Protein 7FCC (pdb70)

InterPro domains:
  IPR000157 Toll/interleukin-1 receptor homology (TIR) domain [PF01582] (405-562)
  IPR000157 Toll/interleukin-1 receptor homology (TIR) domain [PS50104] (403-546)
  IPR000157 Toll/interleukin-1 receptor homology (TIR) domain [SM00255] (404-549)
  IPR003599 Immunoglobulin domain subtype [SM00409] (32-132)
  IPR003599 Immunoglobulin domain subtype [SM00409] (145-232)
  IPR003599 Immunoglobulin domain subtype [SM00409] (251-350)
  IPR004074 Interleukin-1 receptor type I/II [PR01536] (40-52)
  IPR004074 Interleukin-1 receptor type I/II [PR01536] (208-227)
  IPR004074 Interleukin-1 receptor type I/II [PR01536] (252-269)
  IPR007110 Immunoglobulin-like domain [PS50835] (141-230)
  IPR007110 Immunoglobulin-like domain [PS50835] (242-348)
  IPR013783 Immunoglobulin-like fold [G3DSA:2.60.40.10] (18-135)
  IPR013783 Immunoglobulin-like fold [G3DSA:2.60.40.10] (136-237)
  IPR013783 Immunoglobulin-like fold [G3DSA:2.60.40.10] (238-352)
  IPR015621 Interleukin-1 receptor family [PTHR11890] (4-560)
  IPR035897 Toll/interleukin-1 receptor homology (TIR) domain superfamily [G3DSA:3.40.50.10140] (403-548)
  IPR035897 Toll/interleukin-1 receptor homology (TIR) domain superfamily [SSF52200] (394-550)
  IPR036179 Immunoglobulin-like domain superfamily [SSF48726] (32-139)
  IPR036179 Immunoglobulin-like domain superfamily [SSF48726] (154-268)
  IPR036179 Immunoglobulin-like domain superfamily [SSF48726] (242-347)

Radius of gyration: 14.14 Å; Cα contacts (8 Å, |Δi|>4): 227; chains: 1; bounding box: 34×30×33 Å

Secondary structure (DSSP, 8-state):
--EEEEEE--SSHHHHHIIIIIIHIIIIIIS---EE-HHHH--SSS-HHHHHHHHHHTEEEEEEEE-TTTT-TT-HHHHHHHHHHHHHHHH-PEEEEEESS--SS--GGGGGS-TT-EEEE--THHHHSTT-HHHHHHHHHS-S--

Solvent-accessible surface area: 8106 Å² total; per-residue (Å²): 184,71,17,15,0,0,1,0,6,1,81,44,70,84,1,77,98,12,1,81,107,17,0,61,15,18,0,43,118,104,37,46,5,101,4,0,7,22,96,110,42,35,139,134,63,77,92,63,74,115,28,0,60,58,15,0,78,71,9,113,34,0,0,0,0,11,0,29,66,0,29,65,140,190,27,50,1,9,43,0,10,118,22,0,8,109,0,7,104,70,88,76,15,121,3,3,3,0,50,33,85,84,37,126,157,135,44,100,4,47,154,98,20,124,176,97,20,41,108,6,42,24,104,31,137,146,5,89,114,73,52,7,161,6,6,119,44,0,70,154,16,5,10,170,210,85

GO terms:
  GO:0038172 interleukin-33-mediated signaling pathway (P, IDA)
  GO:0015026 coreceptor activity (F, IDA)
  GO:0070498 interleukin-1-mediated signaling pathway (P, IDA)
  GO:0005886 plasma membrane (C, IC)
  GO:0005886 plasma membrane (C, TAS)
  GO:0065003 protein-containing complex assembly (P, TAS)
  GO:0006954 inflammatory response (P, TAS)
  GO:0006955 immune response (P, TAS)
  GO:0005515 protein binding (F, IPI)
  GO:0043123 positive regulation of canonical NF-kappaB signal transduction (P, IDA)
  GO:0043410 positive regulation of MAPK cascade (P, IDA)
  GO:0016020 membrane (C, HDA)

Nearest PDB structures (foldseek):
  7fcc-assembly1_A  TM=1.007E+00  e=7.734E-33  Homo sapiens
  7fd3-assembly1_A  TM=8.011E-01  e=4.722E-11  Homo sapiens
  7fcj-assembly1_A  TM=7.141E-01  e=8.021E-09  Danio rerio
  2j67-assembly1_B  TM=7.353E-01  e=1.048E-05  Homo sapiens
  5uzb-assembly1_B  TM=7.121E-01  e=2.823E-03  Homo sapiens

B-factor: mean 34.56, std 9.2, range [20.49, 84.48]

Sequence (146 aa):
KEYDIYVSYARNAEEEEFVLLTLRGVLENEFGYKLCIFDRDSLPGGNTVEAVFDFIQRSRRMIVVLSPDYVTEKSISMLEFKLGVMCQNSIATKLIVVEYRPLEHPHPGILQLKESVSFVSWKGEKSKHSGSKFWKALRLALPLRS

Foldseek 3Di:
DAFQEEEFEFPDDVTVCCCPPQVCCCCCPVAPGGYDYPVVPHDPDDDPLVRLLVRLLNYQEYELADDQRLPDPPTVSVSNLVSNLVCCVPVNHAYEYEDQDDHPDDDPSVVSHDPPHYYAYDDPPQQRDPPRPRVVSVSVSGDPHD

Structure (mmCIF, N/CA/C/O backbone):
data_7FCC
#
_entry.id   7FCC
#
_cell.length_a   34.632
_cell.length_b   51.170
_cell.length_c   78.484
_cell.angle_alpha   90.000
_cell.angle_beta   90.00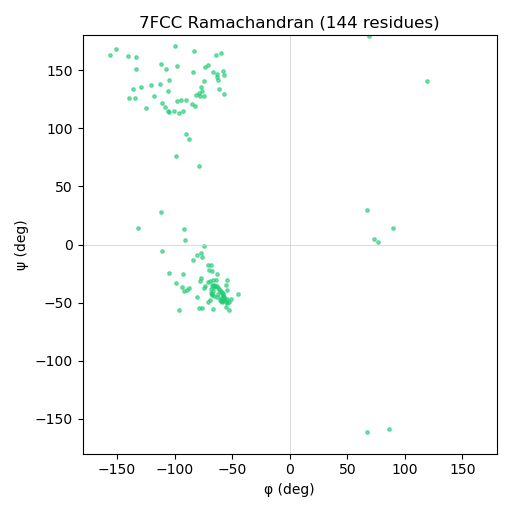0
_cell.angle_gamma   90.000
#
_symmetry.space_group_name_H-M   'P 21 21 21'
#
loop_
_entity.id
_entity.type
_entity.pdbx_description
1 polymer 'Isoform 4 of Interleukin-1 receptor accessory protein'
2 water water
#
loop_
_atom_site.group_PDB
_atom_site.id
_atom_site.type_symbol
_atom_site.label_atom_id
_atom_site.label_alt_id
_atom_site.label_comp_id
_atom_site.label_asym_id
_atom_site.label_entity_id
_atom_site.label_seq_id
_atom_site.pdbx_PDB_ins_code
_atom_site.Cartn_x
_atom_site.Cartn_y
_atom_site.Cartn_z
_atom_site.occupancy
_atom_site.B_iso_or_equiv
_atom_site.auth_seq_id
_atom_site.auth_comp_id
_atom_site.auth_asym_id
_atom_site.auth_atom_id
_atom_site.pdbx_PDB_model_num
ATOM 1 N N . LYS A 1 1 ? 4.675 27.230 12.032 1.00 43.69 403 LYS A N 1
ATOM 2 C CA . LYS A 1 1 ? 4.428 26.704 10.696 1.00 48.89 403 LYS A CA 1
ATOM 3 C C . LYS A 1 1 ? 4.696 25.209 10.639 1.00 46.93 403 LYS A C 1
ATOM 4 O O . LYS A 1 1 ? 3.772 24.424 10.430 1.00 49.51 403 LYS A O 1
ATOM 10 N N . GLU A 1 2 ? 5.953 24.806 10.829 1.00 44.51 404 GLU A N 1
ATOM 11 C CA . GLU A 1 2 ? 6.318 23.396 10.682 1.00 37.90 404 GLU A CA 1
ATOM 12 C C . GLU A 1 2 ? 6.239 22.596 11.980 1.00 40.71 404 GLU A C 1
ATOM 13 O O . GLU A 1 2 ? 5.789 21.444 11.955 1.00 38.32 404 GLU A O 1
ATOM 19 N N . TYR A 1 3 ? 6.652 23.156 13.116 1.00 34.56 405 TYR A N 1
ATOM 20 C CA . TYR A 1 3 ? 6.571 22.454 14.391 1.00 32.60 405 TYR A CA 1
ATOM 21 C C . TYR A 1 3 ? 5.540 23.122 15.291 1.00 36.26 405 TYR A C 1
ATOM 22 O O . TYR A 1 3 ? 5.225 24.304 15.135 1.00 33.12 405 TYR A O 1
ATOM 31 N N . ASP A 1 4 ? 4.992 22.345 16.222 1.00 33.56 406 ASP A N 1
ATOM 32 C CA . ASP A 1 4 ? 4.122 22.923 17.234 1.00 31.14 406 ASP A CA 1
ATOM 33 C C . ASP A 1 4 ? 4.911 23.421 18.438 1.00 32.71 406 ASP A C 1
ATOM 34 O O . ASP A 1 4 ? 4.553 24.446 19.027 1.00 28.27 406 ASP A O 1
ATOM 39 N N . ILE A 1 5 ? 5.965 22.701 18.837 1.00 30.13 407 ILE A N 1
ATOM 40 C CA . ILE A 1 5 ? 6.761 23.079 20.005 1.00 29.0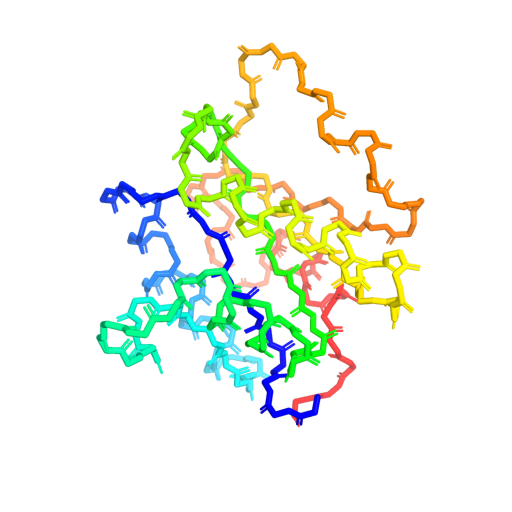1 407 ILE A CA 1
ATOM 41 C C . ILE A 1 5 ? 8.245 22.856 19.713 1.00 30.59 407 ILE A C 1
ATOM 42 O O . ILE A 1 5 ? 8.650 21.750 19.328 1.00 25.18 407 ILE A O 1
ATOM 47 N N . TYR A 1 6 ? 9.053 23.904 19.900 1.00 28.23 408 TYR A N 1
ATOM 48 C CA . TYR A 1 6 ? 10.500 23.762 20.045 1.00 26.42 408 TYR A CA 1
ATOM 49 C C . TYR A 1 6 ? 10.790 23.587 21.532 1.00 26.82 408 TYR A C 1
ATOM 50 O O . TYR A 1 6 ? 10.391 24.428 22.343 1.00 26.59 408 TYR A O 1
ATOM 59 N N . VAL A 1 7 ? 11.468 22.500 21.897 1.00 22.42 409 VAL A N 1
ATOM 60 C CA . VAL A 1 7 ? 11.740 22.203 23.298 1.00 23.52 409 VAL A CA 1
ATOM 61 C C . VAL A 1 7 ? 13.203 22.517 23.572 1.00 26.51 409 VAL A C 1
ATOM 62 O O . VAL A 1 7 ? 14.103 21.871 23.021 1.00 26.53 409 VAL A O 1
ATOM 66 N N . SER A 1 8 ? 13.434 23.528 24.404 1.00 26.57 410 SER A N 1
ATOM 67 C CA . SER A 1 8 ? 14.762 23.967 24.801 1.00 25.44 410 SER A CA 1
ATOM 68 C C . SER A 1 8 ? 14.991 23.514 26.229 1.00 27.93 410 SER A C 1
ATOM 69 O O . SER A 1 8 ? 14.120 23.719 27.083 1.00 26.14 410 SER A O 1
ATOM 72 N N . TYR A 1 9 ? 16.152 22.903 26.488 1.00 27.28 411 TYR A N 1
ATOM 73 C CA . TYR A 1 9 ? 16.439 22.332 27.801 1.00 26.88 411 TYR A CA 1
ATOM 74 C C . TYR A 1 9 ? 17.940 22.372 28.057 1.00 24.84 411 TYR A C 1
ATOM 75 O O . TYR A 1 9 ? 18.736 22.625 27.157 1.00 25.94 411 TYR A O 1
ATOM 84 N N . ALA A 1 10 ? 18.321 22.111 29.306 1.00 26.96 412 ALA A N 1
ATOM 85 C CA . ALA A 1 10 ? 19.729 22.055 29.680 1.00 29.23 412 ALA A CA 1
ATOM 86 C C . ALA A 1 10 ? 20.363 20.747 29.214 1.00 27.96 412 ALA A C 1
ATOM 87 O O . ALA A 1 10 ? 19.827 19.661 29.461 1.00 30.98 412 ALA A O 1
ATOM 89 N N . ARG A 1 11 ? 21.534 20.843 28.583 1.00 28.73 413 ARG A N 1
ATOM 90 C CA . ARG A 1 11 ? 22.196 19.666 28.008 1.00 27.23 413 ARG A CA 1
ATOM 91 C C . ARG A 1 11 ? 22.893 18.863 29.111 1.00 28.96 413 ARG A C 1
ATOM 92 O O . ARG A 1 11 ? 24.118 18.797 29.208 1.00 32.40 413 ARG A O 1
ATOM 100 N N . ASN A 1 12 ? 22.079 18.266 29.980 1.00 30.43 414 ASN A N 1
ATOM 101 C CA . ASN A 1 12 ? 22.572 17.286 30.941 1.00 32.20 414 ASN A CA 1
ATOM 102 C C . ASN A 1 12 ? 21.635 16.087 30.923 1.00 31.09 414 ASN A C 1
ATOM 103 O O . ASN A 1 12 ? 20.494 16.179 30.466 1.00 30.93 414 ASN A O 1
ATOM 108 N N . ALA A 1 13 ? 22.130 14.959 31.442 1.00 28.56 415 ALA A N 1
ATOM 109 C CA . ALA A 1 13 ? 21.411 13.693 31.335 1.00 28.39 415 ALA A CA 1
ATOM 110 C C . ALA A 1 13 ? 20.029 13.782 31.966 1.00 31.77 415 ALA A C 1
ATOM 111 O O . ALA A 1 13 ? 19.035 13.351 31.368 1.00 35.70 415 ALA A O 1
ATOM 113 N N . GLU A 1 14 ? 19.946 14.315 33.189 1.00 29.84 416 GLU A N 1
ATOM 114 C CA . GLU A 1 14 ? 18.668 14.323 33.897 1.00 32.67 416 GLU A CA 1
ATOM 115 C C . GLU A 1 14 ? 17.617 15.108 33.120 1.00 28.66 416 GLU A C 1
ATOM 116 O O . GLU A 1 14 ? 16.498 14.628 32.893 1.00 26.23 416 GLU A O 1
ATOM 122 N N . GLU A 1 15 ? 17.969 16.304 32.665 1.00 25.70 417 GLU A N 1
ATOM 123 C CA . GLU A 1 15 ? 16.962 17.114 31.996 1.00 32.46 417 GLU A CA 1
ATOM 124 C C . GLU A 1 15 ? 16.712 16.658 30.562 1.00 30.73 417 GLU A C 1
ATOM 125 O O . GLU A 1 15 ? 15.575 16.754 30.079 1.00 28.77 417 GLU A O 1
ATOM 131 N N . GLU A 1 16 ? 17.734 16.131 29.885 1.00 29.39 418 GLU A N 1
ATOM 132 C CA . GLU A 1 16 ? 17.518 15.475 28.597 1.00 29.97 418 GLU A CA 1
ATOM 133 C C . GLU A 1 16 ? 16.533 14.314 28.729 1.00 29.35 418 GLU A C 1
ATOM 134 O O . GLU A 1 16 ? 15.654 14.133 27.881 1.00 27.60 418 GLU A O 1
ATOM 140 N N . GLU A 1 17 ? 16.676 13.498 29.781 1.00 32.24 419 GLU A N 1
ATOM 141 C CA . GLU A 1 17 ? 15.719 12.410 29.987 1.00 30.02 419 GLU A CA 1
ATOM 142 C C . GLU A 1 17 ? 14.334 12.947 30.321 1.00 29.73 419 GLU A C 1
ATOM 143 O O . GLU A 1 17 ? 13.323 12.362 29.901 1.00 28.29 419 GLU A O 1
ATOM 149 N N . PHE A 1 18 ? 14.268 14.057 31.064 1.00 29.10 420 PHE A N 1
ATOM 150 C CA . PHE A 1 18 ? 12.987 14.726 31.277 1.00 30.34 420 PHE A CA 1
ATOM 151 C C . PHE A 1 18 ? 12.311 15.040 29.950 1.00 31.95 420 PHE A C 1
ATOM 152 O O . PHE A 1 18 ? 11.142 14.692 29.737 1.00 31.17 420 PHE A O 1
ATOM 160 N N . VAL A 1 19 ? 13.044 15.670 29.027 1.00 27.03 421 VAL A N 1
ATOM 161 C CA . VAL A 1 19 ? 12.442 16.032 27.747 1.00 31.36 421 VAL A CA 1
ATOM 162 C C . VAL A 1 19 ? 12.153 14.783 26.919 1.00 32.02 421 VAL A C 1
ATOM 163 O O . VAL A 1 19 ? 11.041 14.604 26.416 1.00 29.66 421 VAL A O 1
ATOM 167 N N . LEU A 1 20 ? 13.132 13.882 26.803 1.00 28.85 422 LEU A N 1
ATOM 168 C CA . LEU A 1 20 ? 13.024 12.786 25.839 1.00 31.45 422 LEU A CA 1
ATOM 169 C C . LEU A 1 20 ? 12.031 11.710 26.281 1.00 30.35 422 LEU A C 1
ATOM 170 O O . LEU A 1 20 ? 11.332 11.122 25.445 1.00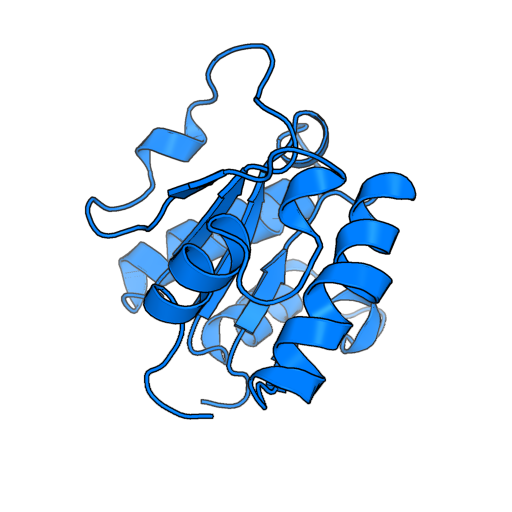 32.42 422 LEU A O 1
ATOM 175 N N . LEU A 1 21 ? 11.938 11.427 27.576 1.00 27.49 423 LEU A N 1
ATOM 176 C CA . LEU A 1 21 ? 11.026 10.380 28.028 1.00 33.27 423 LEU A CA 1
ATOM 177 C C . LEU A 1 21 ? 9.682 10.946 28.486 1.00 36.81 423 LEU A C 1
ATOM 178 O O . LEU A 1 21 ? 8.637 10.590 27.927 1.00 38.21 423 LEU A O 1
ATOM 183 N N . THR A 1 22 ? 9.696 11.871 29.450 1.00 32.90 424 THR A N 1
ATOM 184 C CA . THR A 1 22 ? 8.468 12.339 30.087 1.00 32.18 424 THR A CA 1
ATOM 185 C C . THR A 1 22 ? 7.711 13.355 29.230 1.00 34.17 424 THR A C 1
ATOM 186 O O . THR A 1 22 ? 6.522 13.167 28.944 1.00 30.27 424 THR A O 1
ATOM 190 N N . LEU A 1 23 ? 8.378 14.442 28.823 1.00 29.88 425 LEU A N 1
ATOM 191 C CA . LEU A 1 23 ? 7.716 15.505 28.065 1.00 34.90 425 LEU A CA 1
ATOM 192 C C . LEU A 1 23 ? 7.271 15.031 26.685 1.00 31.81 425 LEU A C 1
ATOM 193 O O . LEU A 1 23 ? 6.096 15.163 26.317 1.00 28.16 425 LEU A O 1
ATOM 198 N N . ARG A 1 24 ? 8.206 14.499 25.897 1.00 29.92 426 ARG A N 1
ATOM 199 C CA . ARG A 1 24 ? 7.892 14.096 24.527 1.00 30.09 426 ARG A CA 1
ATOM 200 C C . ARG A 1 24 ? 6.737 13.102 24.487 1.00 31.95 426 ARG A C 1
ATOM 201 O O . ARG A 1 24 ? 5.789 13.268 23.708 1.00 27.76 426 ARG A O 1
ATOM 209 N N . GLY A 1 25 ? 6.792 12.067 25.331 1.00 30.97 427 GLY A N 1
ATOM 210 C CA . GLY A 1 25 ? 5.752 11.049 25.296 1.00 32.41 427 GLY A CA 1
ATOM 211 C C . GLY A 1 25 ? 4.365 11.634 25.448 1.00 31.85 427 GLY A C 1
ATOM 212 O O . GLY A 1 25 ? 3.450 11.320 24.681 1.00 32.18 427 GLY A O 1
ATOM 213 N N . VAL A 1 26 ? 4.191 12.523 26.423 1.00 30.64 428 VAL A N 1
ATOM 214 C CA . VAL A 1 26 ? 2.885 13.129 26.633 1.00 31.09 428 VAL A CA 1
ATOM 215 C C . VAL A 1 26 ? 2.562 14.105 25.505 1.00 32.25 428 VAL A C 1
ATOM 216 O O . VAL A 1 26 ? 1.484 14.036 24.895 1.00 31.63 428 VAL A O 1
ATOM 220 N N . LEU A 1 27 ? 3.502 15.010 25.195 1.00 24.87 429 LEU A N 1
ATOM 221 C CA . LEU A 1 27 ? 3.249 16.032 24.181 1.00 27.83 429 LEU A CA 1
ATOM 222 C C . LEU A 1 27 ? 2.946 15.406 22.825 1.00 29.14 429 LEU A C 1
ATOM 223 O O . LEU A 1 27 ? 2.041 15.859 22.114 1.00 28.80 429 LEU A O 1
ATOM 228 N N . GLU A 1 28 ? 3.664 14.341 22.467 1.00 26.32 430 GLU A N 1
ATOM 229 C CA . GLU A 1 28 ? 3.495 13.736 21.147 1.00 30.28 430 GLU A CA 1
ATOM 230 C C . GLU A 1 28 ? 2.288 12.812 21.090 1.00 33.03 430 GLU A C 1
ATOM 231 O O . GLU A 1 28 ? 1.498 12.875 20.140 1.00 28.22 430 GLU A O 1
ATOM 237 N N . ASN A 1 29 ? 2.123 11.966 22.099 1.00 29.57 431 ASN A N 1
ATOM 238 C CA . ASN A 1 29 ? 1.190 10.857 22.007 1.00 33.78 431 ASN A CA 1
ATOM 239 C C . ASN A 1 29 ? -0.151 11.123 22.673 1.00 33.22 431 ASN A C 1
ATOM 240 O O . ASN A 1 29 ? -1.171 10.636 22.174 1.00 34.90 431 ASN A O 1
ATOM 245 N N . GLU A 1 30 ? -0.191 11.900 23.760 1.00 33.62 432 GLU A N 1
ATOM 246 C CA . GLU A 1 30 ? -1.457 12.253 24.397 1.00 31.26 432 GLU A CA 1
ATOM 247 C C . GLU A 1 30 ? -2.043 13.564 23.890 1.00 31.76 432 GLU A C 1
ATOM 248 O O . GLU A 1 30 ? -3.265 13.744 23.956 1.00 32.47 432 GLU A O 1
ATOM 254 N N . PHE A 1 31 ? -1.213 14.478 23.378 1.00 27.47 433 PHE A N 1
ATOM 255 C CA . PHE A 1 31 ? -1.705 15.730 22.832 1.00 26.58 433 PHE A CA 1
ATOM 256 C C . PHE A 1 31 ? -1.687 15.787 21.310 1.00 30.37 433 PHE A C 1
ATOM 257 O O . PHE A 1 31 ? -2.465 16.555 20.729 1.00 31.16 433 PHE A O 1
ATOM 265 N N . GLY A 1 32 ? -0.832 15.002 20.656 1.00 29.97 434 GLY A N 1
ATOM 266 C CA . GLY A 1 32 ? -0.757 14.960 19.208 1.00 25.98 434 GLY A CA 1
ATOM 267 C C . GLY A 1 32 ? 0.208 15.941 18.581 1.00 29.35 434 GLY A C 1
ATOM 268 O O . GLY A 1 32 ? 0.152 16.144 17.362 1.00 35.00 434 GLY A O 1
ATOM 269 N N . TYR A 1 33 ? 1.096 16.542 19.365 1.00 25.98 435 TYR A N 1
ATOM 270 C CA . TYR A 1 33 ? 1.917 17.653 18.900 1.00 28.75 435 TYR A CA 1
ATOM 271 C C . TYR A 1 33 ? 3.163 17.175 18.159 1.00 27.40 435 TYR A C 1
ATOM 272 O O . TYR A 1 33 ? 3.745 16.132 18.474 1.00 26.84 435 TYR A O 1
ATOM 281 N N . LYS A 1 34 ? 3.587 17.970 17.188 1.00 30.79 436 LYS A N 1
ATOM 282 C CA . LYS A 1 34 ? 4.837 17.746 16.473 1.00 29.51 436 LYS A CA 1
ATOM 283 C C . LYS A 1 34 ? 5.909 18.643 17.077 1.00 35.36 436 LYS A C 1
ATOM 284 O O . LYS A 1 34 ? 5.744 19.864 17.106 1.00 32.03 436 LYS A O 1
ATOM 290 N N . LEU A 1 35 ? 7.006 18.039 17.534 1.00 31.17 437 LEU A N 1
ATOM 291 C CA . LEU A 1 35 ? 8.064 18.734 18.252 1.00 30.20 437 LEU A CA 1
ATOM 292 C C . LEU A 1 35 ? 9.322 18.887 17.405 1.00 32.68 437 LEU A C 1
ATOM 293 O O . LEU A 1 35 ? 9.630 18.051 16.544 1.00 29.71 437 LEU A O 1
ATOM 298 N N . CYS A 1 36 ? 10.065 19.954 17.690 1.00 28.20 438 CYS A N 1
ATOM 299 C CA . CYS A 1 36 ? 11.442 20.108 17.247 1.00 27.89 438 CYS A CA 1
ATOM 300 C C . CYS A 1 36 ? 12.329 20.011 18.478 1.00 25.58 438 CYS A C 1
ATOM 301 O O . CYS A 1 36 ? 12.160 20.774 19.436 1.00 27.58 438 CYS A O 1
ATOM 304 N N . ILE A 1 37 ? 13.243 19.056 18.466 1.00 25.24 439 ILE A N 1
ATOM 305 C CA . ILE A 1 37 ? 14.225 18.889 19.530 1.00 26.67 439 ILE A CA 1
ATOM 306 C C . ILE A 1 37 ? 15.585 18.918 18.864 1.00 23.97 439 ILE A C 1
ATOM 307 O O . ILE A 1 37 ? 15.890 18.043 18.047 1.00 23.60 439 ILE A O 1
ATOM 312 N N . PHE A 1 38 ? 16.408 19.905 19.218 1.00 24.44 440 PHE A N 1
ATOM 313 C CA . PHE A 1 38 ? 17.553 20.205 18.365 1.00 25.36 440 PHE A CA 1
ATOM 314 C C . PHE A 1 38 ? 18.454 18.990 18.170 1.00 24.14 440 PHE A C 1
ATOM 315 O O . PHE A 1 38 ? 18.847 18.681 17.042 1.00 27.95 440 PHE A O 1
ATOM 323 N N . ASP A 1 39 ? 18.782 18.272 19.250 1.00 26.74 441 ASP A N 1
ATOM 324 C CA . ASP A 1 39 ? 19.695 17.139 19.097 1.00 26.87 441 ASP A CA 1
ATOM 325 C C . ASP A 1 39 ? 19.059 15.999 18.321 1.00 26.40 441 ASP A C 1
ATOM 326 O O . ASP A 1 39 ? 19.781 15.143 17.779 1.00 24.02 441 ASP A O 1
ATOM 331 N N . ARG A 1 40 ? 17.735 15.998 18.209 1.00 22.62 442 ARG A N 1
ATOM 332 C CA . ARG A 1 40 ? 17.067 14.974 17.424 1.00 27.27 442 ARG A CA 1
ATOM 333 C C . ARG A 1 40 ? 16.922 15.370 15.962 1.00 29.17 442 ARG A C 1
ATOM 334 O O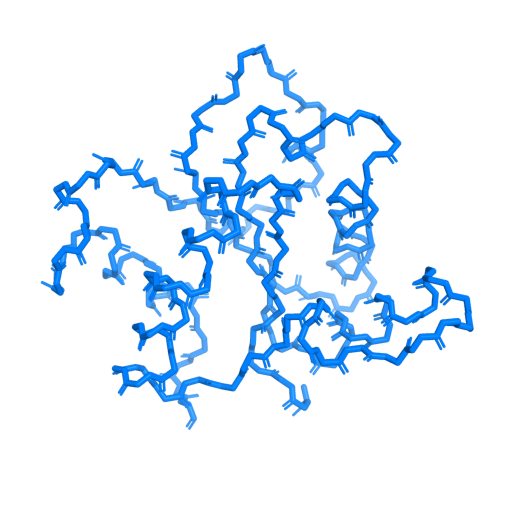 . ARG A 1 40 ? 17.128 14.534 15.073 1.00 22.33 442 ARG A O 1
ATOM 342 N N . ASP A 1 41 ? 16.616 16.643 15.693 1.00 28.00 443 ASP A N 1
ATOM 343 C CA . ASP A 1 41 ? 16.117 17.051 14.387 1.00 30.44 443 ASP A CA 1
ATOM 344 C C . ASP A 1 41 ? 17.095 17.903 13.585 1.00 31.01 443 ASP A C 1
ATOM 345 O O . ASP A 1 41 ? 16.812 18.194 12.421 1.00 31.37 443 ASP A O 1
ATOM 350 N N . SER A 1 42 ? 18.231 18.294 14.162 1.00 28.85 444 SER A N 1
ATOM 351 C CA . SER A 1 42 ? 19.202 19.158 13.504 1.00 27.69 444 SER A CA 1
ATOM 352 C C . SER A 1 42 ? 20.141 18.375 12.581 1.00 31.86 444 SER A C 1
ATOM 353 O O . SER A 1 42 ? 20.254 17.145 12.634 1.00 30.57 444 SER A O 1
ATOM 356 N N . LEU A 1 43 ? 20.862 19.127 11.749 1.00 34.65 445 LEU A N 1
ATOM 357 C CA . LEU A 1 43 ? 21.906 18.678 10.844 1.00 31.63 445 LEU A CA 1
ATOM 358 C C . LEU A 1 43 ? 23.268 19.061 11.408 1.00 34.47 445 LEU A C 1
ATOM 359 O O . LEU A 1 43 ? 23.410 20.152 11.968 1.00 32.40 445 LEU A O 1
ATOM 364 N N . PRO A 1 44 ? 24.285 18.213 11.269 1.00 35.26 446 PRO A N 1
ATOM 365 C CA . PRO A 1 44 ? 25.593 18.537 11.844 1.00 33.28 446 PRO A CA 1
ATOM 366 C C . PRO A 1 44 ? 26.253 19.669 11.070 1.00 36.82 446 PRO A C 1
ATOM 367 O O . PRO A 1 44 ? 25.973 19.900 9.893 1.00 33.96 446 PRO A O 1
ATOM 371 N N . GLY A 1 45 ? 27.139 20.390 11.756 1.00 41.45 447 GLY A N 1
ATOM 372 C CA . GLY A 1 45 ? 27.806 21.497 11.073 1.00 39.15 447 GLY A CA 1
ATOM 373 C C . GLY A 1 45 ? 26.843 22.628 10.716 1.00 39.90 447 GLY A C 1
ATOM 374 O O . GLY A 1 45 ? 25.739 22.750 11.251 1.00 43.62 447 GLY A O 1
ATOM 375 N N . GLY A 1 46 ? 27.275 23.465 9.778 1.00 45.06 448 GLY A N 1
ATOM 376 C CA . GLY A 1 46 ? 26.535 24.683 9.498 1.00 43.69 448 GLY A CA 1
ATOM 377 C C . GLY A 1 46 ? 26.630 25.648 10.663 1.00 40.97 448 GLY A C 1
ATOM 378 O O . GLY A 1 46 ? 27.265 25.334 11.673 1.00 38.51 448 GLY A O 1
ATOM 379 N N . ASN A 1 47 ? 26.021 26.822 10.557 1.00 36.52 449 ASN A N 1
ATOM 380 C CA . ASN A 1 47 ? 26.108 27.780 11.649 1.00 33.65 449 ASN A CA 1
ATOM 381 C C . ASN A 1 47 ? 25.071 27.445 12.714 1.00 29.45 449 ASN A C 1
ATOM 382 O O . ASN A 1 47 ? 23.864 27.456 12.441 1.00 34.48 449 ASN A O 1
ATOM 387 N N . THR A 1 48 ? 25.537 27.162 13.933 1.00 31.70 450 THR A N 1
ATOM 388 C CA . THR A 1 48 ? 24.616 26.762 14.996 1.00 30.80 450 THR A CA 1
ATOM 389 C C . THR A 1 48 ? 23.548 27.823 15.257 1.00 29.75 450 THR A C 1
ATOM 390 O O . THR A 1 48 ? 22.368 27.497 15.405 1.00 29.39 450 THR A O 1
ATOM 394 N N . VAL A 1 49 ? 23.939 29.102 15.318 1.00 30.51 451 VAL A N 1
ATOM 395 C CA . VAL A 1 49 ? 22.959 30.152 15.583 1.00 30.45 451 VAL A CA 1
ATOM 396 C C . VAL A 1 49 ? 21.867 30.136 14.521 1.00 27.54 451 VAL A C 1
ATOM 397 O O . VAL A 1 49 ? 20.679 30.296 14.820 1.00 30.04 451 VAL A O 1
ATOM 401 N N . GLU A 1 50 ? 22.255 29.950 13.263 1.00 28.11 452 GLU A N 1
ATOM 402 C CA . GLU A 1 50 ? 21.277 29.954 12.184 1.00 33.36 452 GLU A CA 1
ATOM 403 C C . GLU A 1 50 ? 20.328 28.766 12.286 1.00 30.60 452 GLU A C 1
ATOM 404 O O . GLU A 1 50 ? 19.124 28.904 12.050 1.00 31.93 452 GLU A O 1
ATOM 410 N N . ALA A 1 51 ? 20.844 27.593 12.649 1.00 31.66 453 ALA A N 1
ATOM 411 C CA . ALA A 1 51 ? 19.984 26.410 12.725 1.00 31.68 453 ALA A CA 1
ATOM 412 C C . ALA A 1 51 ? 18.960 26.536 13.852 1.00 27.88 453 ALA A C 1
ATOM 413 O O . ALA A 1 51 ? 17.781 26.213 13.665 1.00 29.40 453 ALA A O 1
ATOM 415 N N . VAL A 1 52 ? 19.380 27.038 15.020 1.00 23.41 454 VAL A N 1
ATOM 416 C CA . VAL A 1 52 ? 18.439 27.178 16.133 1.00 27.50 454 VAL A CA 1
ATOM 417 C C . VAL A 1 52 ? 17.393 28.243 15.826 1.00 30.17 454 VAL A C 1
ATOM 418 O O . VAL A 1 52 ? 16.201 28.059 16.104 1.00 30.00 454 VAL A O 1
ATOM 422 N N . PHE A 1 53 ? 17.826 29.379 15.272 1.00 27.73 455 PHE A N 1
ATOM 423 C CA . PHE A 1 53 ? 16.904 30.471 14.962 1.00 29.14 455 PHE A CA 1
ATOM 424 C C . PHE A 1 53 ? 15.839 30.006 13.982 1.00 27.60 455 PHE A C 1
ATOM 425 O O . PHE A 1 53 ? 14.638 30.202 14.201 1.00 32.02 455 PHE A O 1
ATOM 433 N N . ASP A 1 54 ? 16.270 29.346 12.911 1.00 29.88 456 ASP A N 1
ATOM 434 C CA . ASP A 1 54 ? 15.356 28.811 11.910 1.00 28.97 456 ASP A CA 1
ATOM 435 C C . ASP A 1 54 ? 14.324 27.884 12.546 1.00 31.29 456 ASP A C 1
ATOM 436 O O . ASP A 1 54 ? 13.116 28.041 12.330 1.00 34.07 456 ASP A O 1
ATOM 441 N N . PHE A 1 55 ? 14.786 26.926 13.363 1.00 32.97 457 PHE A N 1
ATOM 442 C CA . PHE A 1 55 ? 13.871 25.993 14.023 1.00 32.20 457 PHE A CA 1
ATOM 443 C C . PHE A 1 55 ? 12.866 26.730 14.909 1.00 31.30 457 PHE A C 1
ATOM 444 O O . PHE A 1 55 ? 11.669 26.423 14.894 1.00 30.86 457 PHE A O 1
ATOM 452 N N . ILE A 1 56 ? 13.338 27.687 15.713 1.00 29.22 458 ILE A N 1
ATOM 453 C CA . ILE A 1 56 ? 12.414 28.433 16.573 1.00 32.14 458 ILE A CA 1
ATOM 454 C C . ILE A 1 56 ? 11.400 29.195 15.732 1.00 31.45 458 ILE A C 1
ATOM 455 O O . ILE A 1 56 ? 10.198 29.197 16.033 1.00 34.17 458 ILE A O 1
ATOM 460 N N . GLN A 1 57 ? 11.854 29.830 14.647 1.00 28.57 459 GLN A N 1
ATOM 461 C CA . GLN A 1 57 ? 10.929 30.586 13.805 1.00 31.26 459 GLN A CA 1
ATOM 462 C C . GLN A 1 57 ? 9.874 29.695 13.174 1.00 31.19 459 GLN A C 1
ATOM 463 O O . GLN A 1 57 ? 8.794 30.182 12.830 1.00 31.42 459 GLN A O 1
ATOM 469 N N . ARG A 1 58 ? 10.165 28.409 13.007 1.00 33.24 460 ARG A N 1
ATOM 470 C CA . ARG A 1 58 ? 9.245 27.472 12.382 1.00 33.95 460 ARG A CA 1
ATOM 471 C C . ARG A 1 58 ? 8.352 26.764 13.392 1.00 36.89 460 ARG A C 1
ATOM 472 O O . ARG A 1 58 ? 7.701 25.777 13.032 1.00 36.22 460 ARG A O 1
ATOM 480 N N . SER A 1 59 ? 8.298 27.236 14.638 1.00 34.42 461 SER A N 1
ATOM 481 C CA . SER A 1 59 ? 7.538 26.560 15.679 1.00 33.57 461 SER A CA 1
ATOM 482 C C . SER A 1 59 ? 6.465 27.470 16.254 1.00 34.07 461 SER A C 1
ATOM 483 O O . SER A 1 59 ? 6.714 28.648 16.531 1.00 35.86 461 SER A O 1
ATOM 486 N N . ARG A 1 60 ? 5.276 26.891 16.462 1.00 29.81 462 ARG A N 1
ATOM 487 C CA . ARG A 1 60 ? 4.144 27.633 17.006 1.00 35.34 462 ARG A CA 1
ATOM 488 C C . ARG A 1 60 ? 4.383 28.062 18.452 1.00 32.71 462 ARG A C 1
ATOM 489 O O . ARG A 1 60 ? 3.845 29.083 18.894 1.00 29.67 462 ARG A O 1
ATOM 497 N N . ARG A 1 61 ? 5.146 27.276 19.205 1.00 27.60 463 ARG A N 1
ATOM 498 C CA . ARG A 1 61 ? 5.421 27.533 20.610 1.00 27.30 463 ARG A CA 1
ATOM 499 C C . ARG A 1 61 ? 6.878 27.192 20.863 1.00 28.18 463 ARG A C 1
ATOM 500 O O . ARG A 1 61 ? 7.510 26.479 20.077 1.00 26.79 463 ARG A O 1
ATOM 508 N N . MET A 1 62 ? 7.412 27.702 21.973 1.00 24.73 464 MET A N 1
ATOM 509 C CA . MET A 1 62 ? 8.713 27.266 22.460 1.00 26.09 464 MET A CA 1
ATOM 510 C C . MET A 1 62 ? 8.633 27.027 23.957 1.00 25.14 464 MET A C 1
ATOM 511 O O . MET A 1 62 ? 8.220 27.916 24.712 1.00 27.84 464 MET A O 1
ATOM 516 N N . ILE A 1 63 ? 9.038 25.837 24.386 1.00 23.49 465 ILE A N 1
ATOM 517 C CA . ILE A 1 63 ? 9.110 25.527 25.806 1.00 25.07 465 ILE A CA 1
ATOM 518 C C . ILE A 1 63 ? 10.532 25.790 26.288 1.00 24.68 465 ILE A C 1
ATOM 519 O O . ILE A 1 63 ? 11.500 25.248 25.733 1.00 28.48 465 ILE A O 1
ATOM 524 N N . VAL A 1 64 ? 10.655 26.627 27.317 1.00 21.66 466 VAL A N 1
ATOM 525 C CA . VAL A 1 64 ? 11.887 26.795 28.076 1.00 24.32 466 VAL A CA 1
ATOM 526 C C . VAL A 1 64 ? 11.775 25.905 29.304 1.00 28.60 466 VAL A C 1
ATOM 527 O O . VAL A 1 64 ? 10.939 26.142 30.183 1.00 23.95 466 VAL A O 1
ATOM 531 N N . VAL A 1 65 ? 12.613 24.867 29.375 1.00 28.69 467 VAL A N 1
ATOM 532 C CA . VAL A 1 65 ? 12.648 23.981 30.541 1.00 28.33 467 VAL A CA 1
ATOM 533 C C . VAL A 1 65 ? 13.669 24.586 31.508 1.00 27.91 467 VAL A C 1
ATOM 534 O O . VAL A 1 65 ? 14.872 24.341 31.415 1.00 25.33 467 VAL A O 1
ATOM 538 N N . LEU A 1 66 ? 13.170 25.377 32.457 1.00 30.84 468 LEU A N 1
ATOM 539 C CA . LEU A 1 66 ? 14.036 26.206 33.294 1.00 30.06 468 LEU A CA 1
ATOM 540 C C . LEU A 1 66 ? 14.638 25.399 34.439 1.00 29.35 468 LEU A C 1
ATOM 541 O O . LEU A 1 66 ? 13.913 24.754 35.202 1.00 31.99 468 LEU A O 1
ATOM 546 N N . SER A 1 67 ? 15.957 25.478 34.586 1.00 34.74 469 SER A N 1
ATOM 547 C CA . SER A 1 67 ? 16.657 24.878 35.718 1.00 33.22 469 SER A CA 1
ATOM 548 C C . SER A 1 67 ? 17.981 25.613 35.907 1.00 34.68 469 SER A C 1
ATOM 549 O O . SER A 1 67 ? 18.443 26.298 34.994 1.00 36.06 469 SER A O 1
ATOM 552 N N . PRO A 1 68 ? 18.622 25.464 37.080 1.00 39.31 470 PRO A N 1
ATOM 553 C CA . PRO A 1 68 ? 19.972 26.042 37.261 1.00 41.24 470 PRO A CA 1
ATOM 554 C C . PRO A 1 68 ? 20.924 25.804 36.100 1.00 36.70 470 PRO A C 1
ATOM 555 O O . PRO A 1 68 ? 21.634 26.736 35.701 1.00 33.62 470 PRO A O 1
ATOM 559 N N . ASP A 1 69 ? 20.954 24.591 35.533 1.00 37.06 471 ASP A N 1
ATOM 560 C CA . ASP A 1 69 ? 21.888 24.321 34.440 1.00 35.52 471 ASP A CA 1
ATOM 561 C C . ASP A 1 69 ? 21.494 25.026 33.155 1.00 32.78 471 ASP A C 1
ATOM 562 O O . ASP A 1 69 ? 22.365 25.353 32.342 1.00 32.15 471 ASP A O 1
ATOM 567 N N . TYR A 1 70 ? 20.195 25.198 32.921 1.00 32.42 472 TYR A N 1
ATOM 568 C CA . TYR A 1 70 ? 19.745 25.860 31.703 1.00 30.06 472 TYR A CA 1
ATOM 569 C C . TYR A 1 70 ? 20.405 27.225 31.544 1.00 34.46 472 TYR A C 1
ATOM 570 O O . TYR A 1 70 ? 20.809 27.603 30.437 1.00 28.80 472 TYR A O 1
ATOM 579 N N . VAL A 1 71 ? 20.558 27.964 32.654 1.00 33.78 473 VAL A N 1
ATOM 580 C CA . VAL A 1 71 ? 20.933 29.371 32.588 1.00 33.54 473 VAL A CA 1
ATOM 581 C C . VAL A 1 71 ? 22.437 29.590 32.632 1.00 36.67 473 VAL A C 1
ATOM 582 O O . VAL A 1 71 ? 22.874 30.750 32.640 1.00 37.53 473 VAL A O 1
ATOM 586 N N . THR A 1 72 ? 23.246 28.527 32.648 1.00 34.93 474 THR A N 1
ATOM 587 C CA . THR A 1 72 ? 24.687 28.718 32.712 1.00 35.55 474 THR A CA 1
ATOM 588 C C . THR A 1 72 ? 25.162 29.491 31.489 1.00 38.31 474 THR A C 1
ATOM 589 O O . THR A 1 72 ? 24.736 29.223 30.362 1.00 34.33 474 THR A O 1
ATOM 593 N N . GLU A 1 73 ? 26.008 30.488 31.731 1.00 37.96 475 GLU A N 1
ATOM 594 C CA . GLU A 1 73 ? 26.543 31.315 30.659 1.00 41.96 475 GLU A CA 1
ATOM 595 C C . GLU A 1 73 ? 27.375 30.471 29.699 1.00 37.38 475 GLU A C 1
ATOM 596 O O . GLU A 1 73 ? 28.093 29.556 30.117 1.00 34.22 475 GLU A O 1
ATOM 602 N N . LYS A 1 74 ? 27.259 30.784 28.405 1.00 32.27 476 LYS A N 1
ATOM 603 C CA . LYS A 1 74 ? 27.883 30.119 27.253 1.00 31.39 476 LYS A CA 1
ATOM 604 C C . LYS A 1 74 ? 27.186 28.810 26.894 1.00 34.83 476 LYS A C 1
ATOM 605 O O . LYS A 1 74 ? 27.653 28.113 25.979 1.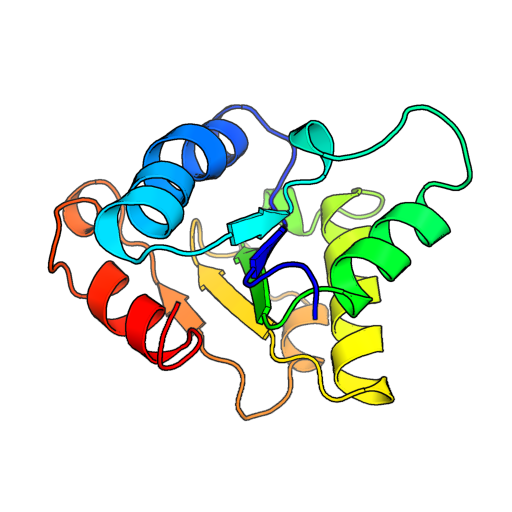00 36.26 476 LYS A O 1
ATOM 611 N N . SER A 1 75 ? 26.117 28.429 27.588 1.00 31.27 477 SER A N 1
ATOM 612 C CA . SER A 1 75 ? 25.409 27.206 27.246 1.00 32.74 477 SER A CA 1
ATOM 613 C C . SER A 1 75 ? 24.597 27.394 25.972 1.00 29.17 477 SER A C 1
ATOM 614 O O . SER A 1 75 ? 24.188 28.506 25.623 1.00 29.33 477 SER A O 1
ATOM 617 N N . ILE A 1 76 ? 24.375 26.287 25.263 1.00 28.25 478 ILE A N 1
ATOM 618 C CA . ILE A 1 76 ? 23.457 26.333 24.132 1.00 28.49 478 ILE A CA 1
ATOM 619 C C . ILE A 1 76 ? 22.018 26.500 24.613 1.00 24.83 478 ILE A C 1
ATOM 620 O O . ILE A 1 76 ? 21.166 26.991 23.863 1.00 23.56 478 ILE A O 1
ATOM 625 N N . SER A 1 77 ? 21.722 26.136 25.862 1.00 28.80 479 SER A N 1
ATOM 626 C CA . SER A 1 77 ? 20.388 26.410 26.389 1.00 27.37 479 SER A CA 1
ATOM 627 C C . SER A 1 77 ? 20.128 27.911 26.440 1.00 28.81 479 SER A C 1
ATOM 628 O O . SER A 1 77 ? 19.059 28.371 26.031 1.00 25.58 479 SER A O 1
ATOM 631 N N . MET A 1 78 ? 21.102 28.693 26.928 1.00 28.62 480 MET A N 1
ATOM 632 C CA . MET A 1 78 ? 20.965 30.149 26.906 1.00 29.07 480 MET A CA 1
ATOM 633 C C . MET A 1 78 ? 20.925 30.690 25.483 1.00 28.45 480 MET A C 1
ATOM 634 O O . MET A 1 78 ? 20.220 31.668 25.218 1.00 27.93 480 MET A O 1
ATOM 639 N N . LEU A 1 79 ? 21.676 30.090 24.555 1.00 27.21 481 LEU A N 1
ATOM 640 C CA . LEU A 1 79 ? 21.555 30.507 23.161 1.00 26.12 481 LEU A CA 1
ATOM 641 C C . LEU A 1 79 ? 20.118 30.350 22.670 1.00 26.19 481 LEU A C 1
ATOM 642 O O . LEU A 1 79 ? 19.557 31.269 22.057 1.00 25.30 481 LEU A O 1
ATOM 647 N N . GLU A 1 80 ? 19.506 29.188 22.941 1.00 22.75 482 GLU A N 1
ATOM 648 C CA . GLU A 1 80 ? 18.102 28.966 22.589 1.00 25.82 482 GLU A CA 1
ATOM 649 C C . GLU A 1 80 ? 17.206 29.991 23.271 1.00 27.33 482 GLU A C 1
ATOM 650 O O . GLU A 1 80 ? 16.353 30.610 22.624 1.00 26.37 482 GLU A O 1
ATOM 656 N N . PHE A 1 81 ? 17.404 30.194 24.577 1.00 26.25 483 PHE A N 1
ATOM 657 C CA . PHE A 1 81 ? 16.637 31.196 25.309 1.00 31.20 483 PHE A CA 1
ATOM 658 C C . PHE A 1 81 ? 16.713 32.559 24.626 1.00 27.83 483 PHE A C 1
ATOM 659 O O . PHE A 1 81 ? 15.687 33.155 24.277 1.00 26.59 483 PHE A O 1
ATOM 667 N N . LYS A 1 82 ? 17.936 33.057 24.421 1.00 24.39 484 LYS A N 1
ATOM 668 C CA . LYS A 1 82 ? 18.124 34.391 23.861 1.00 26.95 484 LYS A CA 1
ATOM 669 C C . LYS A 1 82 ? 17.525 34.501 22.458 1.00 27.46 484 LYS A C 1
ATOM 670 O O . LYS A 1 82 ? 16.956 35.543 22.091 1.00 24.26 484 LYS A O 1
ATOM 676 N N . LEU A 1 83 ? 17.658 33.445 21.649 1.00 26.53 485 LEU A N 1
ATOM 677 C CA . LEU A 1 83 ? 17.005 33.450 20.344 1.00 26.13 485 LEU A CA 1
ATOM 678 C C . LEU A 1 83 ? 15.491 33.360 20.484 1.00 26.37 485 LEU A C 1
ATOM 679 O O . LEU A 1 83 ? 14.758 33.901 19.644 1.00 26.18 485 LEU A O 1
ATOM 684 N N . GLY A 1 84 ? 15.003 32.678 21.523 1.00 22.09 486 GLY A N 1
ATOM 685 C CA . GLY A 1 84 ? 13.569 32.675 21.777 1.00 25.52 486 GLY A CA 1
ATOM 686 C C . GLY A 1 84 ? 13.041 34.048 22.168 1.00 26.57 486 GLY A C 1
ATOM 687 O O . GLY A 1 84 ? 11.984 34.478 21.688 1.00 23.52 486 GLY A O 1
ATOM 688 N N . VAL A 1 85 ? 13.759 34.747 23.059 1.00 24.78 487 VAL A N 1
ATOM 689 C CA . VAL A 1 85 ? 13.403 36.123 23.402 1.00 26.84 487 VAL A CA 1
ATOM 690 C C . VAL A 1 85 ? 13.401 36.987 22.153 1.00 26.36 487 VAL A C 1
ATOM 691 O O . VAL A 1 85 ? 12.510 37.817 21.944 1.00 25.27 487 VAL A O 1
ATOM 695 N N . MET A 1 86 ? 14.390 36.783 21.288 1.00 27.17 488 MET A N 1
ATOM 696 C CA . MET A 1 86 ? 14.439 37.514 20.039 1.00 26.10 488 MET A CA 1
ATOM 697 C C . MET A 1 86 ? 13.180 37.272 19.215 1.00 31.52 488 MET A C 1
ATOM 698 O O . MET A 1 86 ? 12.532 38.225 18.748 1.00 25.79 488 MET A O 1
ATOM 703 N N . CYS A 1 87 ? 12.804 35.996 19.038 1.00 25.81 489 CYS A N 1
ATOM 704 C CA . CYS A 1 87 ? 11.625 35.670 18.239 1.00 25.05 489 CYS A CA 1
ATOM 705 C C . CYS A 1 87 ? 10.342 36.138 18.905 1.00 29.07 489 CYS A C 1
ATOM 706 O O . CYS A 1 87 ? 9.377 36.498 18.219 1.00 26.48 489 CYS A O 1
ATOM 709 N N . GLN A 1 88 ? 10.283 36.086 20.237 1.00 26.25 490 GLN A N 1
ATOM 710 C CA . GLN A 1 88 ? 9.159 36.722 20.914 1.00 23.23 490 GLN A CA 1
ATOM 711 C C . GLN A 1 88 ? 9.017 38.175 20.469 1.00 25.58 490 GLN A C 1
ATOM 712 O O . GLN A 1 88 ? 7.933 38.624 20.078 1.00 26.47 490 GLN A O 1
ATOM 718 N N . ASN A 1 89 ? 10.116 38.919 20.490 1.00 22.74 491 ASN A N 1
ATOM 719 C CA . ASN A 1 89 ? 10.038 40.359 20.276 1.00 27.07 491 ASN A CA 1
ATOM 720 C C . ASN A 1 89 ? 9.861 40.721 18.805 1.00 27.77 491 ASN A C 1
ATOM 721 O O . ASN A 1 89 ? 9.209 41.724 18.497 1.00 28.99 491 ASN A O 1
ATOM 726 N N . SER A 1 90 ? 10.364 39.898 17.886 1.00 28.05 492 SER A N 1
ATOM 727 C CA . SER A 1 90 ? 10.318 40.232 16.466 1.00 29.15 492 SER A CA 1
ATOM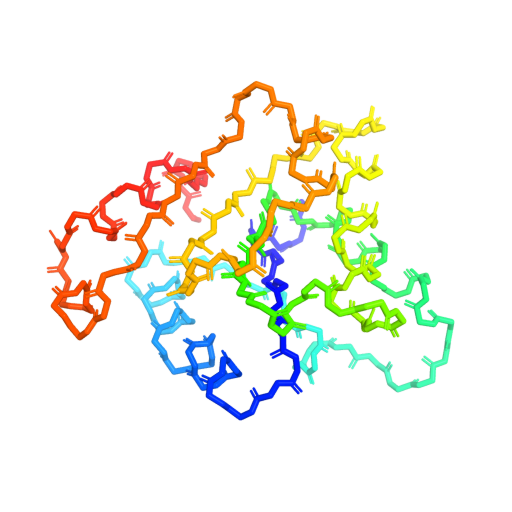 728 C C . SER A 1 90 ? 9.096 39.661 15.749 1.00 28.51 492 SER A C 1
ATOM 729 O O . SER A 1 90 ? 8.560 40.316 14.854 1.00 30.49 492 SER A O 1
ATOM 732 N N . ILE A 1 91 ? 8.640 38.454 16.103 1.00 29.14 493 ILE A N 1
ATOM 733 C CA . ILE A 1 91 ? 7.508 37.844 15.405 1.00 27.32 493 ILE A CA 1
ATOM 734 C C . ILE A 1 91 ? 6.455 37.302 16.365 1.00 29.52 493 ILE A C 1
ATOM 735 O O . ILE A 1 91 ? 5.572 36.544 15.953 1.00 31.38 493 ILE A O 1
ATOM 740 N N . ALA A 1 92 ? 6.535 37.686 17.642 1.00 31.69 494 ALA A N 1
ATOM 741 C CA . ALA A 1 92 ? 5.524 37.363 18.651 1.00 28.02 494 ALA A CA 1
ATOM 742 C C . ALA A 1 92 ? 5.465 35.866 18.971 1.00 32.97 494 ALA A C 1
ATOM 743 O O . ALA A 1 92 ? 4.404 35.347 19.340 1.00 29.03 494 ALA A O 1
ATOM 745 N N . THR A 1 93 ? 6.591 35.160 18.838 1.00 27.37 495 THR A N 1
ATOM 746 C CA . THR A 1 93 ? 6.654 33.756 19.241 1.00 27.07 495 THR A CA 1
ATOM 747 C C . THR A 1 93 ? 6.265 33.627 20.708 1.00 25.45 495 THR A C 1
ATOM 748 O O . THR A 1 93 ? 6.756 34.366 21.569 1.00 29.03 495 THR A O 1
ATOM 752 N N . LYS A 1 94 ? 5.339 32.725 20.982 1.00 27.33 496 LYS A N 1
ATOM 753 C CA . LYS A 1 94 ? 4.867 32.507 22.339 1.00 28.35 496 LYS A CA 1
ATOM 754 C C . LYS A 1 94 ? 5.803 31.530 23.044 1.00 29.25 496 LYS A C 1
ATOM 755 O O . LYS A 1 94 ? 5.990 30.400 22.579 1.00 29.97 496 LYS A O 1
ATOM 761 N N . LEU A 1 95 ? 6.400 31.972 24.145 1.00 25.59 497 LEU A N 1
ATOM 762 C CA . LEU A 1 95 ? 7.254 31.133 24.970 1.00 28.72 497 LEU A CA 1
ATOM 763 C C . LEU A 1 95 ? 6.463 30.594 26.155 1.00 31.00 497 LEU A C 1
ATOM 764 O O . LEU A 1 95 ? 5.462 31.176 26.585 1.00 26.90 497 LEU A O 1
ATOM 769 N N . ILE A 1 96 ? 6.913 29.447 26.655 1.00 26.05 498 ILE A N 1
ATOM 770 C CA . ILE A 1 96 ? 6.326 28.789 27.815 1.00 28.29 498 ILE A CA 1
ATOM 771 C C . ILE A 1 96 ? 7.482 28.342 28.684 1.00 29.05 498 ILE A C 1
ATOM 772 O O . ILE A 1 96 ? 8.471 27.799 28.180 1.00 26.99 498 ILE A O 1
ATOM 777 N N . VAL A 1 97 ? 7.379 28.598 29.979 1.00 27.62 499 VAL A N 1
ATOM 778 C CA . VAL A 1 97 ? 8.428 28.230 30.915 1.00 30.12 499 VAL A CA 1
ATOM 779 C C . VAL A 1 97 ? 7.935 27.027 31.701 1.00 30.07 499 VAL A C 1
ATOM 780 O O . VAL A 1 97 ? 6.947 27.116 32.440 1.00 30.84 499 VAL A O 1
ATOM 784 N N . VAL A 1 98 ? 8.595 25.899 31.523 1.00 29.63 500 VAL A N 1
ATOM 785 C CA . VAL A 1 98 ? 8.370 24.747 32.389 1.00 30.91 500 VAL A CA 1
ATOM 786 C C . VAL A 1 98 ? 9.399 24.845 33.503 1.00 33.51 500 VAL A C 1
ATOM 787 O O . VAL A 1 98 ? 10.607 24.840 33.242 1.00 32.80 500 VAL A O 1
ATOM 791 N N . GLU A 1 99 ? 8.932 25.039 34.734 1.00 33.80 501 GLU A N 1
ATOM 792 C CA . GLU A 1 99 ? 9.849 25.222 35.858 1.00 38.54 501 GLU A CA 1
ATOM 793 C C . GLU A 1 99 ? 10.198 23.845 36.403 1.00 40.84 501 GLU A C 1
ATOM 794 O O . GLU A 1 99 ? 9.523 23.305 37.283 1.00 39.06 501 GLU A O 1
ATOM 800 N N . TYR A 1 100 ? 11.274 23.273 35.860 1.00 38.34 502 TYR A N 1
ATOM 801 C CA . TYR A 1 100 ? 11.682 21.925 36.230 1.00 35.18 502 TYR A CA 1
ATOM 802 C C . TYR A 1 100 ? 12.351 21.908 37.599 1.00 35.67 502 TYR A C 1
ATOM 803 O O . TYR A 1 100 ? 11.960 21.142 38.487 1.00 37.90 502 TYR A O 1
ATOM 812 N N . ARG A 1 101 ? 13.382 22.725 37.776 1.00 36.16 503 ARG A N 1
ATOM 813 C CA . ARG A 1 101 ? 14.010 22.969 39.060 1.00 39.36 503 ARG A CA 1
ATOM 814 C C . ARG A 1 101 ? 14.101 24.469 39.252 1.00 42.09 503 ARG A C 1
ATOM 815 O O . ARG A 1 101 ? 14.417 25.198 38.303 1.00 43.38 503 ARG A O 1
ATOM 823 N N . PRO A 1 102 ? 13.772 24.987 40.433 1.00 48.76 504 PRO A N 1
ATOM 824 C CA . PRO A 1 102 ? 13.828 26.434 40.643 1.00 46.43 504 PRO A CA 1
ATOM 825 C C . PRO A 1 102 ? 15.258 26.943 40.579 1.00 48.16 504 PRO A C 1
ATOM 826 O O . PRO A 1 102 ? 16.211 26.237 40.918 1.00 52.21 504 PRO A O 1
ATOM 830 N N . LEU A 1 103 ? 15.404 28.178 40.114 1.00 52.03 505 LEU A N 1
ATOM 831 C CA . LEU A 1 103 ? 16.730 28.757 39.974 1.00 51.19 505 LEU A CA 1
ATOM 832 C C . LEU A 1 103 ? 17.282 29.125 41.342 1.00 56.98 505 LEU A C 1
ATOM 833 O O . LEU A 1 103 ? 16.549 29.576 42.226 1.00 59.79 505 LEU A O 1
ATOM 838 N N . GLU A 1 104 ? 18.577 28.892 41.526 1.00 59.90 506 GLU A N 1
ATOM 839 C CA . GLU A 1 104 ? 19.253 29.241 42.772 1.00 64.31 506 GLU A CA 1
ATOM 840 C C . GLU A 1 104 ? 19.973 30.572 42.582 1.00 68.57 506 GLU A C 1
ATOM 841 O O . GLU A 1 104 ? 21.188 30.629 42.403 1.00 72.41 506 GLU A O 1
ATOM 847 N N . HIS A 1 105 ? 19.154 31.643 42.604 1.00 67.24 507 HIS A N 1
ATOM 848 C CA . HIS A 1 105 ? 19.406 33.078 42.462 1.00 65.69 507 HIS A CA 1
ATOM 849 C C . HIS A 1 105 ? 18.649 33.602 41.247 1.00 65.42 507 HIS A C 1
ATOM 850 O O . HIS A 1 105 ? 18.566 32.925 40.213 1.00 62.23 507 HIS A O 1
ATOM 857 N N . PRO A 1 106 ? 18.075 34.798 41.342 1.00 66.31 508 PRO A N 1
ATOM 858 C CA . PRO A 1 106 ? 17.276 35.326 40.228 1.00 64.84 508 PRO A CA 1
ATOM 859 C C . PRO A 1 106 ? 18.114 35.537 38.973 1.00 56.18 508 PRO A C 1
ATOM 860 O O . PRO A 1 106 ? 19.284 35.917 39.038 1.00 52.81 508 PRO A O 1
ATOM 864 N N . HIS A 1 107 ? 17.497 35.279 37.817 1.00 54.69 509 HIS A N 1
ATOM 865 C CA . HIS A 1 107 ? 18.206 35.442 36.562 1.00 48.90 509 HIS A CA 1
ATOM 866 C C . HIS A 1 107 ? 17.617 36.592 35.756 1.00 45.41 509 HIS A C 1
ATOM 867 O O . HIS A 1 107 ? 16.389 36.734 35.678 1.00 47.76 509 HIS A O 1
ATOM 874 N N . PRO A 1 108 ? 18.465 37.418 35.140 1.00 43.75 510 PRO A N 1
ATOM 875 C CA . PRO A 1 108 ? 17.946 38.596 34.425 1.00 44.56 510 PRO A CA 1
ATOM 876 C C . PRO A 1 108 ? 17.130 38.245 33.198 1.00 40.65 510 PRO A C 1
ATOM 877 O O . PRO A 1 108 ? 16.306 39.058 32.767 1.00 42.12 510 PRO A O 1
ATOM 881 N N . GLY A 1 109 ? 17.330 37.061 32.621 1.00 45.19 511 GLY A N 1
ATOM 882 C CA . GLY A 1 109 ? 16.604 36.705 31.413 1.00 35.54 511 GLY A CA 1
ATOM 883 C C . GLY A 1 109 ? 15.106 36.617 31.622 1.00 38.37 511 GLY A C 1
ATOM 884 O O . GLY A 1 109 ? 14.329 36.984 30.736 1.00 42.41 511 GLY A O 1
ATOM 885 N N . ILE A 1 110 ? 14.680 36.143 32.800 1.00 41.51 512 ILE A N 1
ATOM 886 C CA . ILE A 1 110 ? 13.258 35.927 33.074 1.00 37.69 512 ILE A CA 1
ATOM 887 C C . ILE A 1 110 ? 12.448 37.190 32.838 1.00 41.26 512 ILE A C 1
ATOM 888 O O . ILE A 1 110 ? 11.297 37.125 32.380 1.00 36.16 512 ILE A O 1
ATOM 893 N N . LEU A 1 111 ? 13.026 38.356 33.135 1.00 39.55 513 LEU A N 1
ATOM 894 C CA . LEU A 1 111 ? 12.300 39.610 32.967 1.00 36.29 513 LEU A CA 1
ATOM 895 C C . LEU A 1 111 ? 12.194 40.050 31.514 1.00 36.72 513 LEU A C 1
ATOM 896 O O . LEU A 1 111 ? 11.451 40.994 31.233 1.00 35.34 513 LEU A O 1
ATOM 901 N N . GLN A 1 112 ? 12.925 39.411 30.587 1.00 36.56 514 GLN A N 1
ATOM 902 C CA . GLN A 1 112 ? 12.714 39.660 29.165 1.00 32.06 514 GLN A CA 1
ATOM 903 C C . GLN A 1 112 ? 11.471 38.954 28.635 1.00 32.44 514 GLN A C 1
ATOM 904 O O . GLN A 1 112 ? 11.069 39.199 27.488 1.00 32.39 514 GLN A O 1
ATOM 910 N N . LEU A 1 113 ? 10.845 38.108 29.446 1.00 36.32 515 LEU A N 1
ATOM 911 C CA . LEU A 1 113 ? 9.674 37.360 29.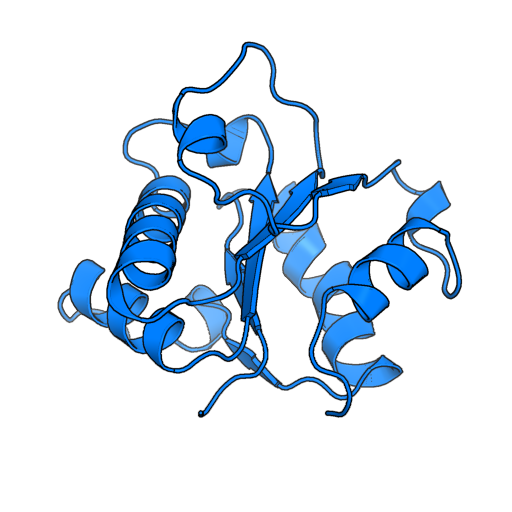011 1.00 34.24 515 LEU A CA 1
ATOM 912 C C . LEU A 1 113 ? 8.451 38.261 29.052 1.00 33.76 515 LEU A C 1
ATOM 913 O O . LEU A 1 113 ? 8.201 38.933 30.058 1.00 36.53 515 LEU A O 1
ATOM 918 N N . LYS A 1 114 ? 7.690 38.275 27.960 1.00 32.76 516 LYS A N 1
ATOM 919 C CA . LYS A 1 114 ? 6.513 39.128 27.903 1.00 36.67 516 LYS A CA 1
ATOM 920 C C . LYS A 1 114 ? 5.495 38.691 28.952 1.00 39.37 516 LYS A C 1
ATOM 921 O O . LYS A 1 114 ? 5.551 37.578 29.487 1.00 38.05 516 LYS A O 1
ATOM 927 N N . GLU A 1 115 ? 4.549 39.596 29.225 1.00 45.63 517 GLU A N 1
ATOM 928 C CA . GLU A 1 115 ? 3.519 39.394 30.245 1.00 45.22 517 GLU A CA 1
ATOM 929 C C . GLU A 1 115 ? 2.805 38.060 30.086 1.00 42.63 517 GLU A C 1
ATOM 930 O O . GLU A 1 115 ? 2.587 37.334 31.062 1.00 43.17 517 GLU A O 1
ATOM 936 N N . SER A 1 116 ? 2.404 37.744 28.861 1.00 37.90 518 SER A N 1
ATOM 937 C CA . SER A 1 116 ? 1.505 36.636 28.574 1.00 40.54 518 SER A CA 1
ATOM 938 C C . SER A 1 116 ? 2.170 35.267 28.679 1.00 37.27 518 SER A C 1
ATOM 939 O O . SER A 1 116 ? 1.498 34.251 28.461 1.00 36.59 518 SER A O 1
ATOM 942 N N . VAL A 1 117 ? 3.463 35.203 28.985 1.00 36.23 519 VAL A N 1
ATOM 943 C CA . VAL A 1 117 ? 4.155 33.925 28.951 1.00 31.35 519 VAL A CA 1
ATOM 944 C C . VAL A 1 117 ? 3.739 33.091 30.157 1.00 34.95 519 VAL A C 1
ATOM 945 O O . VAL A 1 117 ? 3.798 33.550 31.305 1.00 36.45 519 VAL A O 1
ATOM 949 N N . SER A 1 118 ? 3.316 31.859 29.891 1.00 33.91 520 SER A N 1
ATOM 950 C CA . SER A 1 118 ? 2.890 30.946 30.940 1.00 37.48 520 SER A CA 1
ATOM 951 C C . SER A 1 118 ? 4.087 30.348 31.674 1.00 33.16 520 SER A C 1
ATOM 952 O O . SER A 1 118 ? 5.067 29.924 31.055 1.00 30.39 520 SER A O 1
ATOM 955 N N . PHE A 1 119 ? 3.990 30.318 33.003 1.00 31.20 521 PHE A N 1
ATOM 956 C CA . PHE A 1 119 ? 4.921 29.623 33.886 1.00 35.16 521 PHE A CA 1
ATOM 957 C C . PHE A 1 119 ? 4.219 28.394 34.448 1.00 38.56 521 PHE A C 1
ATOM 958 O O . PHE A 1 119 ? 3.210 28.527 35.145 1.00 38.63 521 PHE A O 1
ATOM 966 N N . VAL A 1 120 ? 4.750 27.209 34.155 1.00 35.47 522 VAL A N 1
ATOM 967 C CA . VAL A 1 120 ? 4.191 25.951 34.635 1.00 36.83 522 VAL A CA 1
ATOM 968 C C . VAL A 1 120 ? 5.227 25.271 35.521 1.00 38.69 522 VAL A C 1
ATOM 969 O O . VAL A 1 120 ? 6.377 25.084 35.109 1.00 42.10 522 VAL A O 1
ATOM 973 N N . SER A 1 121 ? 4.817 24.900 36.728 1.00 35.99 523 SER A N 1
ATOM 974 C CA . SER A 1 121 ? 5.724 24.436 37.768 1.00 37.23 523 SER A CA 1
ATOM 975 C C . SER A 1 121 ? 5.709 22.910 37.849 1.00 37.75 523 SER A C 1
ATOM 976 O O . SER A 1 121 ? 4.682 22.310 38.194 1.00 36.89 523 SER A O 1
ATOM 979 N N . TRP A 1 122 ? 6.846 22.292 37.528 1.00 38.54 524 TRP A N 1
ATOM 980 C CA . TRP A 1 122 ? 7.042 20.857 37.722 1.00 39.18 524 TRP A CA 1
ATOM 981 C C . TRP A 1 122 ? 7.322 20.583 39.198 1.00 36.12 524 TRP A C 1
ATOM 982 O O . TRP A 1 122 ? 8.205 21.208 39.794 1.00 30.02 524 TRP A O 1
ATOM 993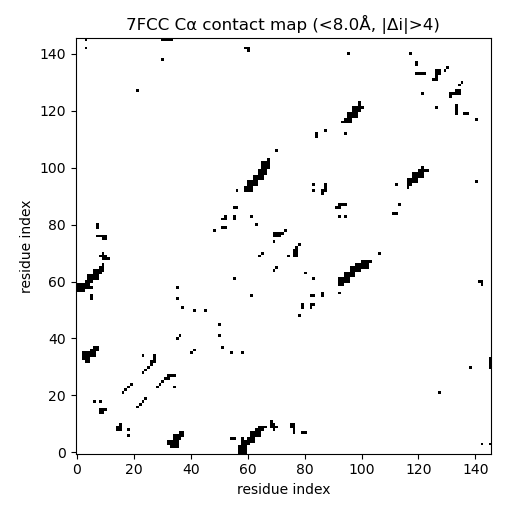 N N . LYS A 1 123 ? 6.565 19.658 39.789 1.00 36.61 525 LYS A N 1
ATOM 994 C CA . LYS A 1 123 ? 6.659 19.353 41.215 1.00 35.90 525 LYS A CA 1
ATOM 995 C C . LYS A 1 123 ? 7.225 17.958 41.476 1.00 39.15 525 LYS A C 1
ATOM 996 O O . LYS A 1 123 ? 6.921 17.338 42.496 1.00 40.89 525 LYS A O 1
ATOM 1002 N N . GLY A 1 124 ? 8.046 17.450 40.574 1.00 41.82 526 GLY A N 1
ATOM 1003 C CA . GLY A 1 124 ? 8.640 16.152 40.806 1.00 35.80 526 GLY A CA 1
ATOM 1004 C C . GLY A 1 124 ? 7.729 15.032 40.340 1.00 40.71 526 GLY A C 1
ATOM 1005 O O . GLY A 1 124 ? 6.818 15.221 39.521 1.00 39.95 526 GLY A O 1
ATOM 1006 N N . GLU A 1 125 ? 7.981 13.842 40.896 1.00 42.47 527 GLU A N 1
ATOM 1007 C CA . GLU A 1 125 ? 7.309 12.627 40.445 1.00 44.21 527 GLU A CA 1
ATOM 1008 C C . GLU A 1 125 ? 5.791 12.756 40.479 1.00 42.85 527 GLU A C 1
ATOM 1009 O O . GLU A 1 125 ? 5.097 12.149 39.652 1.00 37.61 527 GLU A O 1
ATOM 1015 N N . LYS A 1 126 ? 5.262 13.552 41.412 1.00 36.64 528 LYS A N 1
ATOM 1016 C CA . LYS A 1 126 ? 3.821 13.650 41.571 1.00 39.53 528 LYS A CA 1
ATOM 1017 C C . LYS A 1 126 ? 3.157 14.402 40.422 1.00 42.58 528 LYS A C 1
ATOM 1018 O O . LYS A 1 126 ? 1.945 14.268 40.233 1.00 39.95 528 LYS A O 1
ATOM 1024 N N . SER A 1 127 ? 3.916 15.172 39.641 1.00 40.26 529 SER A N 1
ATOM 1025 C CA . SER A 1 127 ? 3.336 15.863 38.497 1.00 37.32 529 SER A CA 1
ATOM 1026 C C . SER A 1 127 ? 3.263 14.979 37.258 1.00 39.27 529 SER A C 1
ATOM 1027 O O . SER A 1 127 ? 2.544 15.315 36.308 1.00 36.77 529 SER A O 1
ATOM 1030 N N . LYS A 1 128 ? 3.947 13.837 37.271 1.00 39.06 530 LYS A N 1
ATOM 1031 C CA . LYS A 1 128 ? 4.142 13.060 36.052 1.00 41.62 530 LYS A CA 1
ATOM 1032 C C . LYS A 1 128 ? 2.837 12.444 35.547 1.00 45.02 530 LYS A C 1
ATOM 1033 O O . LYS A 1 128 ? 2.599 12.395 34.334 1.00 41.34 530 LYS A O 1
ATOM 1039 N N . HIS A 1 129 ? 1.982 11.973 36.456 1.00 43.45 531 HIS A N 1
ATOM 1040 C CA . HIS A 1 129 ? 0.800 11.214 36.058 1.00 45.98 531 HIS A CA 1
ATOM 1041 C C . HIS A 1 129 ? -0.141 12.066 35.216 1.00 47.70 531 HIS A C 1
ATOM 1042 O O . HIS A 1 129 ? -0.250 13.279 35.409 1.00 45.82 531 HIS A O 1
ATOM 1049 N N . SER A 1 130 ? -0.811 11.417 34.269 1.00 47.77 532 SER A N 1
ATOM 1050 C CA . SER A 1 130 ? -1.730 12.104 33.372 1.00 50.05 532 SER A CA 1
ATOM 1051 C C . SER A 1 130 ? -2.820 12.827 34.162 1.00 48.84 532 SER A C 1
ATOM 1052 O O . SER A 1 130 ? -3.255 12.376 35.226 1.00 51.47 532 SER A O 1
ATOM 1055 N N . GLY A 1 131 ? -3.255 13.971 33.636 1.00 49.44 533 GLY A N 1
ATOM 1056 C CA . GLY A 1 131 ? -4.260 14.772 34.309 1.00 44.19 533 GLY A CA 1
ATOM 1057 C C . GLY A 1 131 ? -3.778 15.518 35.536 1.00 43.25 533 GLY A C 1
ATOM 1058 O O . GLY A 1 131 ? -4.595 16.154 36.214 1.00 44.38 533 GLY A O 1
ATOM 1059 N N . SER A 1 132 ? -2.484 15.463 35.851 1.00 40.75 534 SER A N 1
ATOM 1060 C CA . SER A 1 132 ? -1.945 16.274 36.931 1.00 40.13 534 SER A CA 1
ATOM 1061 C C . SER A 1 132 ? -2.176 17.759 36.654 1.00 35.09 534 SER A C 1
ATOM 1062 O O . SER A 1 132 ? -2.486 18.175 35.532 1.00 32.32 534 SER A O 1
ATOM 1065 N N . LYS A 1 133 ? -2.021 18.565 37.705 1.00 35.67 535 LYS A N 1
ATOM 1066 C CA . LYS A 1 133 ? -2.107 20.015 37.547 1.00 36.56 535 LYS A CA 1
ATOM 1067 C C . LYS A 1 133 ? -1.051 20.524 36.572 1.00 33.58 535 LYS A C 1
ATOM 1068 O O . LYS A 1 133 ? -1.334 21.396 35.738 1.00 30.67 535 LYS A O 1
ATOM 1074 N N . PHE A 1 134 ? 0.169 19.974 36.641 1.00 30.49 536 PHE A N 1
ATOM 1075 C CA . PHE A 1 134 ? 1.202 20.369 35.690 1.00 34.08 536 PHE A CA 1
ATOM 1076 C C . PHE A 1 134 ? 0.725 20.185 34.256 1.00 32.48 536 PHE A C 1
ATOM 1077 O O . PHE A 1 134 ? 0.787 21.120 33.446 1.00 30.15 536 PHE A O 1
ATOM 1085 N N . TRP A 1 135 ? 0.262 18.972 33.920 1.00 32.33 537 TRP A N 1
ATOM 1086 C CA . TRP A 1 135 ? -0.117 18.672 32.543 1.00 29.41 537 TRP A CA 1
ATOM 1087 C C . TRP A 1 135 ? -1.317 19.491 32.093 1.00 33.96 537 TRP A C 1
ATOM 1088 O O . TRP A 1 135 ? -1.400 19.870 30.912 1.00 28.79 537 TRP A O 1
ATOM 1099 N N . LYS A 1 136 ? -2.258 19.758 32.999 1.00 29.60 538 LYS A N 1
ATOM 1100 C CA . LYS A 1 136 ? -3.403 20.570 32.604 1.00 32.57 538 LYS A CA 1
ATOM 1101 C C . LYS A 1 136 ? -2.966 21.994 32.325 1.00 26.80 538 LYS A C 1
ATOM 1102 O O . LYS A 1 136 ? -3.392 22.594 31.334 1.00 27.39 538 LYS A O 1
ATOM 1108 N N . ALA A 1 137 ? -2.086 22.548 33.164 1.00 32.85 539 ALA A N 1
ATOM 1109 C CA . ALA A 1 137 ? -1.627 23.926 32.980 1.00 32.37 539 ALA A CA 1
ATOM 1110 C C . ALA A 1 137 ? -0.829 24.072 31.697 1.00 30.57 539 ALA A C 1
ATOM 1111 O O . ALA A 1 137 ? -0.929 25.090 31.009 1.00 30.48 539 ALA A O 1
ATOM 1113 N N . LEU A 1 138 ? -0.041 23.052 31.354 1.00 29.24 540 LEU A N 1
ATOM 1114 C CA . LEU A 1 138 ? 0.794 23.160 30.166 1.00 30.82 540 LEU A CA 1
ATOM 1115 C C . LEU A 1 138 ? -0.050 23.029 28.904 1.00 28.36 540 LEU A C 1
ATOM 1116 O O . LEU A 1 138 ? 0.175 23.743 27.917 1.00 26.37 540 LEU A O 1
ATOM 1121 N N . ARG A 1 139 ? -1.052 22.152 28.937 1.00 27.65 541 ARG A N 1
ATOM 1122 C CA . ARG A 1 139 ? -1.906 21.947 27.772 1.00 32.36 541 ARG A CA 1
ATOM 1123 C C . ARG A 1 139 ? -2.659 23.225 27.418 1.00 28.33 541 ARG A C 1
ATOM 1124 O O . ARG A 1 139 ? -2.822 23.551 26.235 1.00 27.48 541 ARG A O 1
ATOM 1132 N N . LEU A 1 140 ? -3.086 23.983 28.434 1.00 28.21 542 LEU A N 1
ATOM 1133 C CA . LEU A 1 140 ? -3.724 25.274 28.190 1.00 28.67 542 LEU A CA 1
ATOM 1134 C C . LEU A 1 140 ? -2.765 26.269 27.534 1.00 33.31 542 LEU A C 1
ATOM 1135 O O . LEU A 1 140 ? -3.195 27.128 26.753 1.00 27.79 542 LEU A O 1
ATOM 1140 N N . ALA A 1 141 ? -1.465 26.162 27.817 1.00 28.45 543 ALA A N 1
ATOM 1141 C CA . ALA A 1 141 ? -0.495 27.100 27.263 1.00 31.47 543 ALA A CA 1
ATOM 1142 C C . ALA A 1 141 ? -0.092 26.770 25.831 1.00 31.54 543 ALA A C 1
ATOM 1143 O O . ALA A 1 141 ? 0.586 27.586 25.192 1.00 32.02 543 ALA A O 1
ATOM 1145 N N . LEU A 1 142 ? -0.494 25.616 25.323 1.00 27.48 544 LEU A N 1
ATOM 1146 C CA . LEU A 1 142 ? -0.106 25.072 24.031 1.00 27.55 544 LEU A CA 1
ATOM 1147 C C . LEU A 1 142 ? -1.210 25.333 23.000 1.00 29.47 544 LEU A C 1
ATOM 1148 O O . LEU A 1 142 ? -2.296 25.801 23.348 1.00 29.03 544 LEU A O 1
ATOM 1153 N N . PRO A 1 143 ? -0.956 25.077 21.705 1.00 30.04 545 PRO A N 1
ATOM 1154 C CA . PRO A 1 143 ? -1.976 25.379 20.683 1.00 28.99 545 PRO A CA 1
ATOM 1155 C C . PRO A 1 143 ? -3.297 24.653 20.937 1.00 31.49 545 PRO A C 1
ATOM 1156 O O . PRO A 1 143 ? -3.331 23.548 21.487 1.00 27.50 545 PRO A O 1
ATOM 1160 N N . LEU A 1 144 ? -4.395 25.293 20.510 1.00 30.29 546 LEU A N 1
ATOM 1161 C CA . LEU A 1 144 ? -5.739 24.783 20.798 1.00 31.09 546 LEU A CA 1
ATOM 1162 C C . LEU A 1 144 ? -5.930 23.358 20.279 1.00 29.68 546 LEU A C 1
ATOM 1163 O O . LEU A 1 144 ? -6.473 22.498 20.986 1.00 32.14 546 LEU A O 1
ATOM 1168 N N . ARG A 1 145 ? -5.496 23.085 19.046 1.00 28.23 547 ARG A N 1
ATOM 1169 C CA . ARG A 1 145 ? -5.546 21.741 18.481 1.00 28.54 547 ARG A CA 1
ATOM 1170 C C . ARG A 1 145 ? -4.223 21.375 17.815 1.00 32.51 547 ARG A C 1
ATOM 1171 O O . ARG A 1 145 ? -3.514 22.235 17.284 1.00 24.59 547 ARG A O 1
ATOM 1179 N N . SER A 1 146 ? -3.937 20.071 17.807 1.00 34.65 548 SER A N 1
ATOM 1180 C CA . SER A 1 146 ? -2.737 19.499 17.192 1.00 36.41 548 SER A CA 1
ATOM 1181 C C . SER A 1 146 ? -2.929 19.188 15.707 1.00 36.98 548 SER A C 1
ATOM 1182 O O . SER A 1 146 ? -4.061 18.987 15.258 1.00 39.04 548 SER A O 1
#

Organism: Homo sapiens (NCBI:txid9606)